Protein AF-A0A954LBJ3-F1 (afdb_monomer_lite)

Radius of gyration: 20.44 Å; chains: 1; bounding box: 34×22×65 Å

Sequence (64 aa):
MTTVSQPVICSFESRRAEEMEALIRKYGAVPVIAPSMKELPLEENPAAEQRIREMLAGGIQHIV

Structure (mmCIF, N/CA/C/O backbone):
data_AF-A0A954LBJ3-F1
#
_entry.id   AF-A0A954LBJ3-F1
#
loop_
_atom_site.group_PDB
_atom_site.id
_atom_site.type_symbol
_atom_site.label_atom_id
_atom_site.label_alt_id
_atom_site.label_comp_id
_atom_site.label_asym_id
_atom_site.label_entity_id
_atom_site.label_seq_id
_atom_site.pdbx_PDB_ins_code
_atom_site.Cartn_x
_atom_site.Cartn_y
_atom_site.Cartn_z
_atom_site.occupancy
_atom_site.B_iso_or_equiv
_atom_site.auth_seq_id
_atom_site.auth_comp_id
_atom_site.auth_asym_id
_atom_site.auth_atom_id
_atom_site.pdbx_PDB_model_num
ATOM 1 N N . MET A 1 1 ? -14.579 -6.446 35.931 1.00 50.84 1 MET A N 1
ATOM 2 C CA . MET A 1 1 ? -14.935 -6.189 34.519 1.00 50.84 1 MET A CA 1
ATOM 3 C C . MET A 1 1 ? -13.646 -5.868 33.787 1.00 50.84 1 MET A C 1
ATOM 5 O O . MET A 1 1 ? -13.057 -4.836 34.068 1.00 50.84 1 MET A O 1
ATOM 9 N N . THR A 1 2 ? -13.139 -6.778 32.962 1.00 57.28 2 THR A N 1
ATOM 10 C CA . THR A 1 2 ? -11.938 -6.547 32.151 1.00 57.28 2 THR A CA 1
ATOM 11 C C . THR A 1 2 ? -12.340 -5.794 30.888 1.00 57.28 2 THR A C 1
ATOM 13 O O . THR A 1 2 ? -13.066 -6.319 30.048 1.00 57.28 2 THR A O 1
ATOM 16 N N . THR A 1 3 ? -11.910 -4.544 30.757 1.00 65.06 3 THR A N 1
ATOM 17 C CA . THR A 1 3 ? -12.021 -3.781 29.511 1.00 65.06 3 THR A CA 1
ATOM 18 C C . THR A 1 3 ? -11.049 -4.383 28.502 1.00 65.06 3 THR A C 1
ATOM 20 O O . THR A 1 3 ? -9.839 -4.194 28.606 1.00 65.06 3 THR A O 1
ATOM 23 N N . VAL A 1 4 ? -11.560 -5.144 27.534 1.00 71.31 4 VAL A N 1
ATOM 24 C CA . VAL A 1 4 ? -10.760 -5.553 26.376 1.00 71.31 4 VAL A CA 1
ATOM 25 C C . VAL A 1 4 ? -10.674 -4.338 25.461 1.00 71.31 4 VAL A C 1
ATOM 27 O O . VAL A 1 4 ? -11.673 -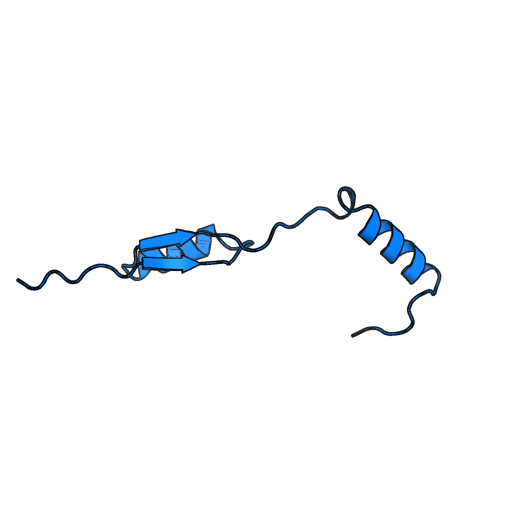3.933 24.869 1.00 71.31 4 VAL A O 1
ATOM 30 N N . SER A 1 5 ? -9.499 -3.712 25.398 1.00 84.44 5 SER A N 1
ATOM 31 C CA . SER A 1 5 ? -9.247 -2.645 24.429 1.00 84.44 5 SER A CA 1
ATOM 32 C C . SER A 1 5 ? -9.364 -3.219 23.021 1.00 84.44 5 SER A C 1
ATOM 34 O O . SER A 1 5 ? -8.748 -4.243 22.723 1.00 84.44 5 SER A O 1
ATOM 36 N N . GLN A 1 6 ? -10.122 -2.556 22.147 1.00 89.75 6 GLN A N 1
ATOM 37 C CA . GLN A 1 6 ? -10.145 -2.919 20.732 1.00 89.75 6 GLN A CA 1
ATOM 38 C C . GLN A 1 6 ? -8.745 -2.717 20.128 1.00 89.75 6 GLN A C 1
ATOM 40 O O . GLN A 1 6 ? -8.108 -1.697 20.413 1.00 89.75 6 GLN A O 1
ATOM 45 N N . PRO A 1 7 ? -8.238 -3.668 19.324 1.00 95.31 7 PRO A N 1
ATOM 46 C CA . PRO A 1 7 ? -6.947 -3.517 18.672 1.00 95.31 7 PRO A CA 1
ATOM 47 C C . PRO A 1 7 ? -7.026 -2.444 17.584 1.00 95.31 7 PRO A C 1
ATOM 49 O O . PRO A 1 7 ? -8.011 -2.357 16.851 1.00 95.31 7 PRO A O 1
ATOM 52 N N . VAL A 1 8 ? -5.969 -1.644 17.465 1.00 97.81 8 VAL A N 1
ATOM 53 C CA . VAL A 1 8 ? -5.795 -0.686 16.369 1.00 97.81 8 VAL A CA 1
ATOM 54 C C . VAL A 1 8 ? -5.011 -1.370 15.254 1.00 97.81 8 VAL A C 1
ATOM 56 O O . VAL A 1 8 ? -3.945 -1.927 15.512 1.00 97.81 8 VAL A O 1
ATOM 59 N N . ILE A 1 9 ? -5.524 -1.336 14.026 1.00 97.88 9 ILE A N 1
ATOM 60 C CA . ILE A 1 9 ? -4.905 -1.976 12.861 1.00 97.88 9 ILE A CA 1
ATOM 61 C C . ILE A 1 9 ? -4.631 -0.924 11.795 1.00 97.88 9 ILE A C 1
ATOM 63 O O . ILE A 1 9 ? -5.556 -0.289 11.293 1.00 97.88 9 ILE A O 1
ATOM 67 N N . CYS A 1 10 ? -3.358 -0.772 11.433 1.00 97.94 10 CYS A N 1
ATOM 68 C CA . CYS A 1 10 ? -2.940 0.084 10.331 1.00 97.94 10 CYS A CA 1
ATOM 69 C C . CYS A 1 10 ? -2.904 -0.709 9.017 1.00 97.94 10 CYS A C 1
ATOM 71 O O . CYS A 1 10 ? -2.244 -1.745 8.945 1.00 97.94 10 CYS A O 1
ATOM 73 N N . SER A 1 11 ? -3.598 -0.224 7.989 1.00 97.69 11 SER A N 1
ATOM 74 C CA . SER A 1 11 ? -3.551 -0.761 6.629 1.00 97.69 11 SER A CA 1
ATOM 75 C C . SER A 1 11 ? -2.823 0.207 5.706 1.00 97.69 11 SER A C 1
ATOM 77 O O . SER A 1 11 ? -3.184 1.380 5.634 1.00 97.69 11 SER A O 1
ATOM 79 N N . PHE A 1 12 ? -1.851 -0.315 4.957 1.00 97.12 12 PHE A N 1
ATOM 80 C CA . PHE A 1 12 ? -1.123 0.420 3.918 1.00 97.12 12 PHE A CA 1
ATOM 81 C C . PHE A 1 12 ? -1.661 0.171 2.501 1.00 97.12 12 PHE A C 1
ATOM 83 O O . PHE A 1 12 ? -1.140 0.718 1.528 1.00 97.12 12 PHE A O 1
ATOM 90 N N . GLU A 1 13 ? -2.701 -0.657 2.373 1.00 96.06 13 GLU A N 1
ATOM 91 C CA . GLU A 1 13 ? -3.302 -0.972 1.081 1.00 96.06 13 GLU A CA 1
ATOM 92 C C . GLU A 1 13 ? -3.956 0.272 0.472 1.00 96.06 13 GLU A C 1
ATOM 94 O O . GLU A 1 13 ? -4.754 0.948 1.119 1.00 96.06 13 GLU A O 1
ATOM 99 N N . SER A 1 14 ? -3.596 0.569 -0.776 1.00 93.88 14 SER A N 1
ATOM 100 C CA . SER A 1 14 ? -3.971 1.820 -1.438 1.00 93.88 14 SER A CA 1
ATOM 101 C C . SER A 1 14 ? -5.181 1.654 -2.357 1.00 93.88 14 SER A C 1
ATOM 103 O O . SER A 1 14 ? -6.093 2.472 -2.309 1.00 93.88 14 SER A O 1
ATOM 105 N N . ARG A 1 15 ? -5.242 0.576 -3.151 1.00 93.75 15 ARG A N 1
ATOM 106 C CA . ARG A 1 15 ? -6.342 0.337 -4.104 1.00 93.75 15 ARG A CA 1
ATOM 107 C C . ARG A 1 15 ? -7.623 -0.109 -3.419 1.00 93.75 15 ARG A C 1
ATOM 109 O O . ARG A 1 15 ? -8.703 0.129 -3.940 1.00 93.75 15 ARG A O 1
ATOM 116 N N . ARG A 1 16 ? -7.485 -0.801 -2.288 1.00 95.06 16 ARG A N 1
ATOM 117 C CA . ARG A 1 16 ? -8.597 -1.431 -1.557 1.00 95.06 16 ARG A CA 1
ATOM 118 C C . ARG A 1 16 ? -8.758 -0.882 -0.145 1.00 95.06 16 ARG A C 1
ATOM 120 O O . ARG A 1 16 ? -9.031 -1.621 0.804 1.00 95.06 16 ARG A O 1
ATOM 127 N N . ALA A 1 17 ? -8.490 0.412 0.004 1.00 95.81 17 ALA A N 1
ATOM 128 C CA . ALA A 1 17 ? -8.517 1.115 1.278 1.00 95.81 17 ALA A CA 1
ATOM 129 C C . ALA A 1 17 ? -9.887 0.991 1.972 1.00 95.81 17 ALA A C 1
ATOM 131 O O . ALA A 1 17 ? -9.950 0.654 3.156 1.00 95.81 17 ALA A O 1
ATOM 132 N N . GLU A 1 18 ? -10.975 1.179 1.219 1.00 97.25 18 GLU A N 1
ATOM 133 C CA . GLU A 1 18 ? -12.350 1.111 1.726 1.00 97.25 18 GLU A CA 1
ATOM 134 C C . GLU A 1 18 ? -12.736 -0.309 2.156 1.00 97.25 18 GLU A C 1
ATOM 136 O O . GLU A 1 18 ? -13.274 -0.514 3.248 1.00 97.25 18 GLU A O 1
ATOM 141 N N . GLU A 1 19 ? -12.415 -1.327 1.350 1.00 98.12 19 GLU A N 1
ATOM 142 C CA . GLU A 1 19 ? -12.707 -2.712 1.723 1.00 98.12 19 GLU A CA 1
ATOM 143 C C . GLU A 1 19 ? -11.881 -3.157 2.925 1.00 98.12 19 GLU A C 1
ATOM 145 O O . GLU A 1 19 ? -12.352 -3.965 3.729 1.00 98.12 19 GLU A O 1
ATOM 150 N N . MET A 1 20 ? -10.662 -2.633 3.071 1.00 97.94 20 MET A N 1
ATOM 151 C CA . MET A 1 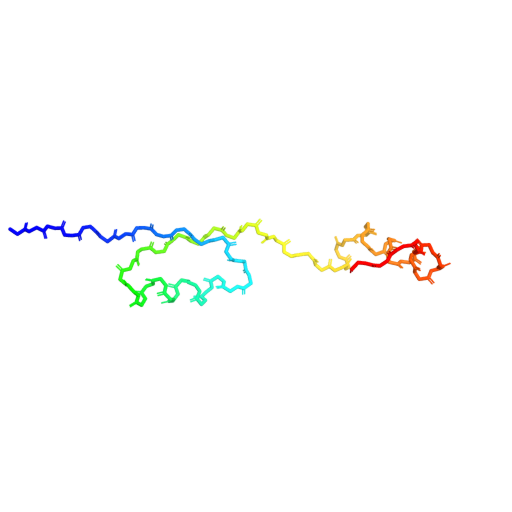20 ? -9.823 -2.931 4.221 1.00 97.94 20 MET A CA 1
ATOM 152 C C . MET A 1 20 ? -10.319 -2.267 5.493 1.00 97.94 20 MET A C 1
ATOM 154 O O . MET A 1 20 ? -10.352 -2.917 6.538 1.00 97.94 20 MET A O 1
ATOM 158 N N . GLU A 1 21 ? -10.823 -1.040 5.405 1.00 98.31 21 GLU A N 1
ATOM 159 C CA . GLU A 1 21 ? -11.540 -0.420 6.512 1.00 98.31 21 GLU A CA 1
ATOM 160 C C . GLU A 1 21 ? -12.757 -1.258 6.935 1.00 98.31 21 GLU A C 1
ATOM 162 O O . GLU A 1 21 ? -12.903 -1.594 8.116 1.00 98.31 21 GLU A O 1
ATOM 167 N N . ALA A 1 22 ? -13.599 -1.658 5.976 1.00 98.44 22 ALA A N 1
ATOM 168 C CA . ALA A 1 22 ? -14.785 -2.469 6.237 1.00 98.44 22 ALA A CA 1
ATOM 169 C C . ALA A 1 22 ? -14.433 -3.822 6.877 1.00 98.44 22 ALA A C 1
ATOM 171 O O . ALA A 1 22 ? -15.097 -4.258 7.823 1.00 98.44 22 ALA A O 1
ATOM 172 N N . LEU A 1 23 ? -13.367 -4.475 6.402 1.00 98.31 23 LEU A N 1
ATOM 173 C CA . LEU A 1 23 ? -12.889 -5.744 6.942 1.00 98.31 23 LEU A CA 1
ATOM 174 C C . LEU A 1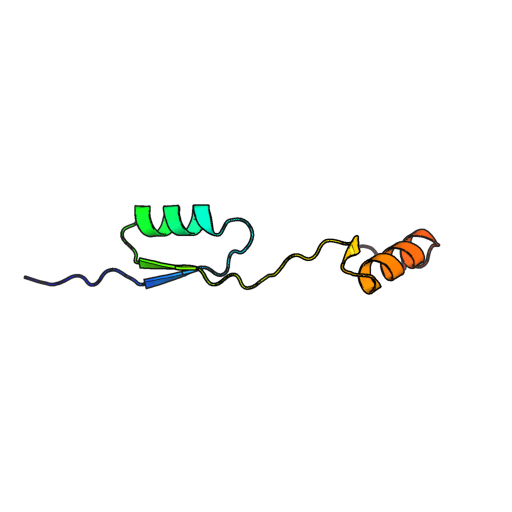 23 ? -12.403 -5.590 8.387 1.00 98.31 23 LEU A C 1
ATOM 176 O O . LEU A 1 23 ? -12.823 -6.351 9.255 1.00 98.31 23 LEU A O 1
ATOM 180 N N . ILE A 1 24 ? -11.567 -4.588 8.666 1.00 98.12 24 ILE A N 1
ATOM 181 C CA . ILE A 1 24 ? -11.036 -4.332 10.012 1.00 98.12 24 ILE A CA 1
ATOM 182 C C . ILE A 1 24 ? -12.182 -4.067 10.999 1.00 98.12 24 ILE A C 1
ATOM 184 O O . ILE A 1 24 ? -12.227 -4.671 12.075 1.00 98.12 24 ILE A O 1
ATOM 188 N N . ARG A 1 25 ? -13.162 -3.239 10.611 1.00 97.69 25 ARG A N 1
ATOM 189 C CA . ARG A 1 25 ? -14.354 -2.968 11.431 1.00 97.69 25 ARG A CA 1
ATOM 190 C C . ARG A 1 25 ? -15.181 -4.224 11.684 1.00 97.69 25 ARG A C 1
ATOM 192 O O . ARG A 1 25 ? -15.605 -4.454 12.815 1.00 97.69 25 ARG A O 1
ATOM 199 N N . LYS A 1 26 ? -15.372 -5.066 10.662 1.00 98.06 26 LYS A N 1
ATOM 200 C CA . LYS A 1 26 ? -16.106 -6.338 10.766 1.00 98.06 26 LYS A CA 1
ATOM 201 C C . LYS A 1 26 ? -15.509 -7.279 11.821 1.00 98.06 26 LYS A C 1
ATOM 203 O O . LYS A 1 26 ? -16.258 -8.022 12.448 1.00 98.06 26 LYS A O 1
ATOM 208 N N . TYR A 1 27 ? -14.194 -7.234 12.041 1.00 96.88 27 TYR A N 1
ATOM 209 C CA . TYR A 1 27 ? -13.501 -8.045 13.050 1.00 96.88 27 TYR A CA 1
ATOM 210 C C . TYR A 1 27 ? -13.312 -7.341 14.408 1.00 96.88 27 TYR A C 1
ATOM 212 O O . TYR A 1 27 ? -12.591 -7.849 15.264 1.00 96.88 27 TYR A O 1
ATOM 220 N N . GLY A 1 28 ? -13.983 -6.208 14.646 1.00 96.00 28 GLY A N 1
ATOM 221 C CA . GLY A 1 28 ? -14.019 -5.550 15.959 1.00 96.00 28 GLY A CA 1
ATOM 222 C C . GLY A 1 28 ? -12.778 -4.721 16.302 1.00 96.00 28 GLY A C 1
ATOM 223 O O . GLY A 1 28 ? -12.547 -4.421 17.474 1.00 96.00 28 GLY A O 1
ATOM 224 N N . ALA A 1 29 ? -11.986 -4.359 15.293 1.00 97.62 29 ALA A N 1
ATOM 225 C CA . ALA A 1 29 ? -10.789 -3.541 15.427 1.00 97.62 29 ALA A CA 1
ATOM 226 C C . ALA A 1 29 ? -11.033 -2.089 14.976 1.00 97.62 29 ALA A C 1
ATOM 228 O O . ALA A 1 29 ? -11.974 -1.791 14.234 1.00 97.62 29 ALA A O 1
ATOM 229 N N . VAL A 1 30 ? -10.154 -1.184 15.407 1.00 97.94 30 VAL A N 1
ATOM 230 C CA . VAL A 1 30 ? -10.140 0.224 14.993 1.00 97.94 30 VAL A CA 1
ATOM 231 C C . VAL A 1 30 ? -9.197 0.380 13.792 1.00 97.94 30 VAL A C 1
ATOM 233 O O . VAL A 1 30 ? -7.992 0.167 13.950 1.00 97.94 30 VAL A O 1
ATOM 236 N N . PRO A 1 31 ? -9.695 0.732 12.593 1.00 98.00 31 PRO A N 1
ATOM 237 C CA . PRO A 1 31 ? -8.847 0.908 11.420 1.00 98.00 31 PRO A CA 1
ATOM 238 C C . PRO A 1 31 ? -8.080 2.231 11.447 1.00 98.00 31 PRO A C 1
ATOM 240 O O . PRO A 1 31 ? -8.622 3.277 11.799 1.00 98.00 31 PRO A O 1
ATOM 243 N N . VAL A 1 32 ? -6.836 2.176 10.981 1.00 98.25 32 VAL A N 1
ATOM 244 C CA . VAL A 1 32 ? -6.027 3.316 10.545 1.00 98.25 32 VAL A CA 1
ATOM 245 C C . VAL A 1 32 ? -5.673 3.060 9.085 1.00 98.25 32 VAL A C 1
ATOM 247 O O . VAL A 1 32 ? -4.915 2.146 8.777 1.00 98.25 32 VAL A O 1
ATOM 250 N N . ILE A 1 3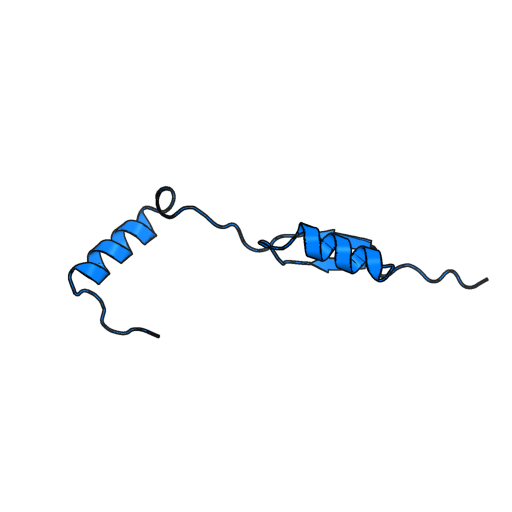3 ? -6.259 3.822 8.170 1.00 97.38 33 ILE A N 1
ATOM 251 C CA . ILE A 1 33 ? -6.007 3.674 6.735 1.00 97.38 33 ILE A CA 1
ATOM 252 C C . ILE A 1 33 ? -4.910 4.661 6.342 1.00 97.38 33 ILE A C 1
ATOM 254 O O . ILE A 1 33 ? -5.108 5.872 6.406 1.00 97.38 33 ILE A O 1
ATOM 258 N N . ALA A 1 34 ? -3.744 4.136 5.976 1.00 96.38 34 ALA A N 1
ATOM 259 C CA . ALA A 1 34 ? -2.546 4.900 5.651 1.00 96.38 34 ALA A CA 1
ATOM 260 C C . ALA A 1 34 ? -1.959 4.422 4.309 1.00 96.38 34 ALA A C 1
ATOM 262 O O . ALA A 1 34 ? -0.939 3.737 4.313 1.00 96.38 34 ALA A O 1
ATOM 263 N N . PRO A 1 35 ? -2.586 4.743 3.160 1.00 94.25 35 PRO A N 1
ATOM 264 C CA . PRO A 1 35 ? -2.137 4.284 1.845 1.00 94.25 35 PRO A CA 1
ATOM 265 C C . PRO A 1 35 ? -0.652 4.594 1.623 1.00 94.25 35 PRO A C 1
ATOM 267 O O . PRO A 1 35 ? -0.240 5.751 1.719 1.00 94.25 35 PRO A O 1
ATOM 270 N N . SER A 1 36 ? 0.163 3.571 1.356 1.00 93.94 36 SER A N 1
ATOM 271 C CA . SER A 1 36 ? 1.607 3.751 1.144 1.00 93.94 36 SER A CA 1
ATOM 272 C C . SER A 1 36 ? 1.963 4.123 -0.291 1.00 93.94 36 SER A C 1
ATOM 274 O O . SER A 1 36 ? 3.061 4.619 -0.543 1.00 93.94 36 SER A O 1
ATOM 276 N N . MET A 1 37 ? 1.043 3.890 -1.227 1.00 91.38 37 MET A N 1
ATOM 277 C CA . MET A 1 37 ? 1.250 4.110 -2.646 1.00 91.38 37 MET A CA 1
ATOM 278 C C . MET A 1 37 ? 0.270 5.153 -3.165 1.00 91.38 37 MET A C 1
ATOM 280 O O . MET A 1 37 ? -0.906 5.182 -2.803 1.00 91.38 37 MET A O 1
ATOM 284 N N . LYS A 1 38 ? 0.764 5.987 -4.078 1.00 83.75 38 LYS A N 1
ATOM 285 C CA . LYS A 1 38 ? -0.062 6.851 -4.912 1.00 83.75 38 LYS A CA 1
ATOM 286 C C . LYS A 1 38 ? 0.146 6.434 -6.356 1.00 83.75 38 LYS A C 1
ATOM 288 O O . LYS A 1 38 ? 1.260 6.518 -6.866 1.00 83.75 38 LYS A O 1
ATOM 293 N N . GLU A 1 39 ? -0.919 5.980 -6.998 1.00 84.06 39 GLU A N 1
ATOM 294 C CA . GLU A 1 39 ? -0.883 5.747 -8.435 1.00 84.06 39 GLU A CA 1
ATOM 295 C C . GLU A 1 39 ? -0.973 7.074 -9.167 1.00 84.06 39 GLU A C 1
ATOM 297 O O . GLU A 1 39 ? -1.722 7.971 -8.774 1.00 84.06 39 GLU A O 1
ATOM 302 N N . LEU A 1 40 ? -0.166 7.189 -10.213 1.00 86.38 40 LEU A N 1
ATOM 303 C CA . LEU A 1 40 ? -0.155 8.332 -11.099 1.00 86.38 40 LEU A CA 1
ATOM 304 C C . LEU A 1 40 ? -0.504 7.824 -12.501 1.00 86.38 40 LEU A C 1
ATOM 306 O O . LEU A 1 40 ? 0.102 6.832 -12.927 1.00 86.38 40 LEU A O 1
ATOM 310 N N . PRO A 1 41 ? -1.457 8.455 -13.209 1.00 87.44 41 PRO A N 1
ATOM 311 C CA . PRO A 1 41 ? -1.699 8.159 -14.616 1.00 87.44 41 PRO A CA 1
ATOM 312 C C . PRO A 1 41 ? -0.400 8.260 -15.427 1.00 87.44 41 PRO A C 1
ATOM 314 O O . PRO A 1 41 ? 0.491 9.047 -15.093 1.00 87.44 41 PRO A O 1
ATOM 317 N N . LEU A 1 42 ? -0.272 7.472 -16.498 1.00 86.56 42 LEU A N 1
ATOM 318 C CA . LEU A 1 42 ? 0.935 7.500 -17.335 1.00 86.56 42 LEU A CA 1
ATOM 319 C C . LEU A 1 42 ? 1.123 8.869 -17.998 1.00 86.56 42 LEU A C 1
ATOM 321 O O . LEU A 1 42 ? 2.252 9.329 -18.146 1.00 86.56 42 LEU A O 1
ATOM 325 N N . GLU A 1 43 ? 0.020 9.539 -18.325 1.00 87.50 43 GLU A N 1
ATOM 326 C CA . GLU A 1 43 ? -0.035 10.890 -18.885 1.00 87.50 43 GLU A CA 1
ATOM 327 C C . GLU A 1 43 ? 0.558 11.934 -17.928 1.00 87.50 43 GLU A C 1
ATOM 329 O O . GLU A 1 43 ? 1.098 12.952 -18.355 1.00 87.50 43 GLU A O 1
ATOM 334 N N . GLU A 1 44 ? 0.495 11.663 -16.625 1.00 91.31 44 GLU A N 1
ATOM 335 C CA . GLU A 1 44 ? 1.074 12.491 -15.568 1.00 91.31 44 GLU A CA 1
ATOM 336 C C . GLU A 1 44 ? 2.503 12.045 -15.199 1.00 91.31 44 GLU A C 1
ATOM 338 O O . GLU A 1 44 ? 3.139 12.641 -14.329 1.00 91.31 44 GLU A O 1
ATOM 343 N N . ASN A 1 45 ? 3.055 11.036 -15.887 1.00 91.12 45 ASN A N 1
ATOM 344 C CA . ASN A 1 45 ? 4.404 10.515 -15.679 1.00 91.12 45 ASN A CA 1
ATOM 345 C C . ASN A 1 45 ? 5.241 10.533 -16.979 1.00 91.12 45 ASN A C 1
ATOM 347 O O . ASN A 1 45 ? 5.488 9.480 -17.582 1.00 91.12 45 ASN A O 1
ATOM 351 N N . PRO A 1 46 ? 5.763 11.706 -17.396 1.00 91.44 46 PRO A N 1
ATOM 352 C CA . PRO A 1 46 ? 6.534 11.840 -18.636 1.00 91.44 46 PRO A CA 1
ATOM 353 C C . PRO A 1 46 ? 7.770 10.932 -18.702 1.00 91.44 46 PRO A C 1
ATOM 355 O O . PRO A 1 46 ? 8.175 10.502 -19.780 1.00 91.44 46 PRO A O 1
ATOM 358 N N . ALA A 1 47 ? 8.373 10.618 -17.550 1.00 91.69 47 ALA A N 1
ATOM 359 C CA . ALA A 1 47 ? 9.521 9.719 -17.473 1.00 91.69 47 ALA A CA 1
ATOM 360 C C . ALA A 1 47 ? 9.134 8.273 -17.821 1.00 91.69 47 ALA A C 1
ATOM 362 O O . ALA A 1 47 ? 9.849 7.607 -18.573 1.00 91.69 47 ALA A O 1
ATOM 363 N N . ALA A 1 48 ? 7.989 7.796 -17.320 1.00 91.50 48 ALA A N 1
ATOM 364 C CA . ALA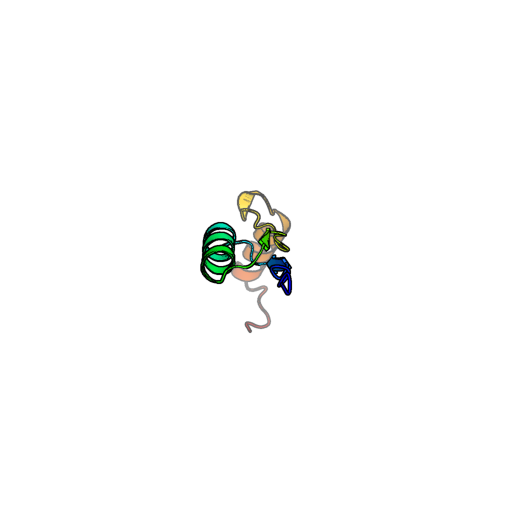 A 1 48 ? 7.457 6.488 -17.690 1.00 91.50 48 ALA A CA 1
ATOM 365 C C . ALA A 1 48 ? 7.083 6.443 -19.176 1.00 91.50 48 ALA A C 1
ATOM 367 O O . ALA A 1 48 ? 7.448 5.499 -19.873 1.00 91.50 48 ALA A O 1
ATOM 368 N N . GLU A 1 49 ? 6.424 7.485 -19.682 1.00 91.75 49 GLU A N 1
ATOM 369 C CA . GLU A 1 49 ? 6.037 7.583 -21.090 1.00 91.75 49 GLU A CA 1
ATOM 370 C C . GLU A 1 49 ? 7.259 7.553 -22.031 1.00 91.75 49 GLU A C 1
ATOM 372 O O . GLU A 1 49 ? 7.291 6.802 -23.010 1.00 91.75 49 GLU A O 1
ATOM 377 N N . GLN A 1 50 ? 8.310 8.314 -21.704 1.00 92.31 50 GLN A N 1
ATOM 378 C CA . GLN A 1 50 ? 9.569 8.306 -22.448 1.00 92.31 50 GLN A CA 1
ATOM 379 C C . GLN A 1 50 ? 10.232 6.927 -22.425 1.00 92.31 50 GLN A C 1
ATOM 381 O O . GLN A 1 50 ? 10.664 6.429 -23.468 1.00 92.31 50 GLN A O 1
ATOM 386 N N . ARG A 1 51 ? 10.262 6.275 -21.259 1.00 90.31 51 ARG A N 1
ATOM 387 C CA . ARG A 1 51 ? 10.828 4.933 -21.136 1.00 90.31 51 ARG A CA 1
ATOM 388 C C . ARG A 1 51 ? 10.073 3.922 -21.999 1.00 90.31 51 ARG A C 1
ATOM 390 O O . ARG A 1 51 ? 10.706 3.113 -22.673 1.00 90.31 51 ARG A O 1
ATOM 397 N N . ILE A 1 52 ? 8.741 3.989 -22.023 1.00 91.12 52 ILE A N 1
ATOM 398 C CA . ILE A 1 52 ? 7.899 3.130 -22.867 1.00 91.12 52 ILE A CA 1
ATOM 399 C C . ILE A 1 52 ? 8.242 3.330 -24.350 1.00 91.12 52 ILE A C 1
ATOM 401 O O . ILE A 1 52 ? 8.426 2.344 -25.063 1.00 91.12 52 ILE A O 1
ATOM 405 N N . ARG A 1 53 ? 8.402 4.576 -24.819 1.00 92.88 53 ARG A N 1
ATOM 406 C CA . ARG A 1 53 ? 8.814 4.861 -26.208 1.00 92.88 53 ARG A CA 1
ATOM 407 C C . ARG A 1 53 ? 10.155 4.220 -26.569 1.00 92.88 53 ARG A C 1
ATOM 409 O O . ARG A 1 53 ? 10.262 3.580 -27.611 1.00 92.88 53 ARG A O 1
ATOM 416 N N . GLU A 1 54 ? 11.164 4.366 -25.715 1.00 93.12 54 GLU A N 1
ATOM 417 C CA . GLU A 1 54 ? 12.490 3.765 -25.931 1.00 93.12 54 GLU A CA 1
ATOM 418 C C . GLU A 1 54 ? 12.427 2.242 -25.985 1.00 93.12 54 GLU A C 1
ATOM 420 O O . GLU A 1 54 ? 13.072 1.611 -26.821 1.00 93.12 54 GLU A O 1
ATOM 425 N N . MET A 1 55 ? 11.630 1.647 -25.099 1.00 93.12 55 MET A N 1
ATOM 426 C CA . MET A 1 55 ? 11.404 0.210 -25.067 1.00 93.12 55 MET A CA 1
ATOM 427 C C . MET A 1 55 ? 10.761 -0.275 -26.377 1.00 93.12 55 MET A C 1
ATOM 429 O O . MET A 1 55 ? 11.259 -1.218 -26.992 1.00 93.12 55 MET A O 1
ATOM 433 N N . LEU A 1 56 ? 9.721 0.412 -26.856 1.00 91.88 56 LEU A N 1
ATOM 434 C CA . LEU A 1 56 ? 9.059 0.099 -28.129 1.00 91.88 56 LEU A CA 1
ATOM 435 C C . LEU A 1 56 ? 9.982 0.268 -29.347 1.00 91.88 56 LEU A C 1
ATOM 437 O O . LEU A 1 56 ? 9.843 -0.470 -30.319 1.00 91.88 56 LEU A O 1
ATOM 441 N N . ALA A 1 57 ? 10.955 1.180 -29.289 1.00 95.56 57 ALA A N 1
ATOM 442 C CA . ALA A 1 57 ? 11.971 1.367 -30.328 1.00 95.56 57 ALA A CA 1
ATOM 443 C C . ALA A 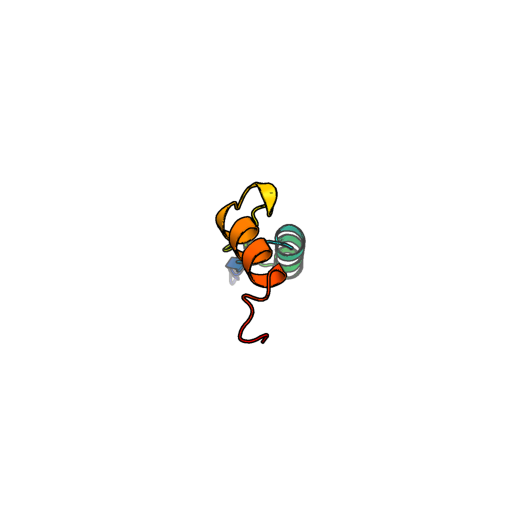1 57 ? 13.077 0.285 -30.329 1.00 95.56 57 ALA A C 1
ATOM 445 O O . ALA A 1 57 ? 14.053 0.404 -31.068 1.00 95.56 57 ALA A O 1
ATOM 446 N N . GLY A 1 58 ? 12.948 -0.762 -29.505 1.00 92.81 58 GLY A N 1
ATOM 447 C CA . GLY A 1 58 ? 13.923 -1.851 -29.393 1.00 92.81 58 GLY A CA 1
ATOM 448 C C . GLY A 1 58 ? 14.930 -1.683 -28.251 1.00 92.81 58 GLY A C 1
ATOM 449 O O . GLY A 1 58 ? 15.830 -2.503 -28.112 1.00 92.81 58 GLY A O 1
ATOM 450 N N . GLY A 1 59 ? 14.775 -0.669 -27.391 1.00 90.75 59 GLY A N 1
ATOM 451 C CA . GLY A 1 59 ? 15.616 -0.421 -26.210 1.00 90.75 59 GLY A CA 1
ATOM 452 C C . GLY A 1 59 ? 15.328 -1.332 -25.005 1.00 90.75 59 GLY A C 1
ATOM 453 O O . GLY A 1 59 ? 15.631 -0.966 -23.860 1.00 90.75 59 GLY A O 1
ATOM 454 N N . ILE A 1 60 ? 14.709 -2.494 -25.235 1.00 90.81 60 ILE A N 1
ATOM 455 C CA . ILE A 1 60 ? 14.478 -3.525 -24.218 1.00 90.81 60 ILE A CA 1
ATOM 456 C C . ILE A 1 60 ? 15.612 -4.537 -24.296 1.00 90.81 60 ILE A C 1
ATOM 458 O O . ILE A 1 60 ? 15.787 -5.215 -25.302 1.00 90.81 60 ILE A O 1
ATOM 462 N N . GLN A 1 61 ? 16.354 -4.661 -23.202 1.00 86.56 61 GLN A N 1
ATOM 463 C CA . GLN A 1 61 ? 17.408 -5.667 -23.067 1.00 86.56 61 GLN A CA 1
ATOM 464 C C . GLN A 1 61 ? 16.867 -6.937 -22.397 1.00 86.56 61 GLN A C 1
ATOM 466 O O . GLN A 1 61 ? 17.214 -8.044 -22.794 1.00 86.56 61 GLN A O 1
ATOM 471 N N . HIS A 1 62 ? 15.979 -6.773 -21.408 1.00 86.56 62 HIS A N 1
ATOM 472 C CA . HIS A 1 62 ? 15.409 -7.858 -20.611 1.00 86.56 62 HIS A CA 1
ATOM 473 C C . HIS A 1 62 ? 13.967 -7.537 -20.196 1.00 86.56 62 HIS A C 1
ATOM 475 O O . HIS A 1 62 ? 13.634 -6.374 -19.961 1.00 86.56 62 HIS A O 1
ATOM 481 N N . ILE A 1 63 ? 13.141 -8.578 -20.082 1.00 85.06 63 ILE A N 1
ATOM 482 C CA . ILE A 1 63 ? 11.788 -8.543 -19.512 1.00 85.06 63 ILE A CA 1
ATOM 483 C C . ILE A 1 63 ? 11.782 -9.543 -18.354 1.00 85.06 63 ILE A C 1
ATOM 485 O O . ILE A 1 63 ? 12.286 -10.656 -18.517 1.00 85.06 63 ILE A O 1
ATOM 489 N N . VAL A 1 64 ? 11.269 -9.117 -17.199 1.00 82.19 64 VAL A N 1
ATOM 490 C CA . VAL A 1 64 ? 11.145 -9.916 -15.969 1.00 82.19 64 VAL A CA 1
ATOM 491 C C . VAL A 1 64 ? 9.688 -10.162 -15.628 1.00 82.19 64 VAL A C 1
ATOM 493 O O . VAL A 1 64 ? 8.862 -9.278 -15.953 1.00 82.19 64 VAL A O 1
#

Foldseek 3Di:
DDPDDAAEDEDQDDPCQPVVCVVCVVVRHHYDYHHPDDDDPVVRVVVNVVVVVCVVVVVDPDDD

pLDDT: mean 91.2, std 9.12, range [50.84, 98.44]

Secondary structure (DSSP, 8-state):
----PPPEEEE--STTHHHHHHHHHHTT-EEEE--------GGG-HHHHHHHHHIIIII-----